Protein AF-A0A9P6HIL1-F1 (afdb_monomer_lite)

InterPro domains:
  IPR001810 F-box domain [PF12937] (44-96)
  IPR001810 F-box domain [PS50181] (40-94)
  IPR036047 F-box-like domain superfamily [SSF81383] (29-106)

Secondary structure (DSSP, 8-state):
-------------------------PPP---PPPPPPPPPPGGGGS-HHHHHHHHHHHS-TT-TTHHHHHHHHTTT-HHHHHHHHH-GGGSSEEEE-TTS-HHHHHHHHHHHTTSPPEEEE--TT-----TT------S-------TT--

pLDDT: mean 77.28, std 20.04, range [39.84, 97.25]

Foldseek 3Di:
DDDDDDDDDDDDDDDDDDDPDDPP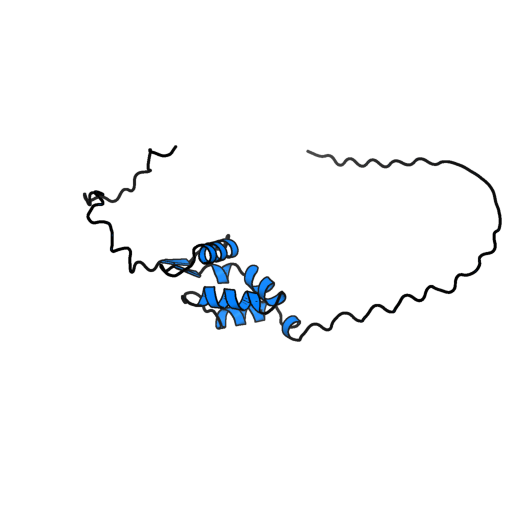PDDPPPPPDPPDPPDDPPVVVDDLVVLVVVLCVQQPAPDACSLVSLVVQLPPDVVSVVSSLQPLVSLQRHEAEPPDDPVSNVSSVVSNPPPHHRYHYDPPPVPPPPPPPPPDVPPDDDDDDDPPPD

Organism: NCBI:txid56493

Structure (mmCIF, N/CA/C/O backbone):
data_AF-A0A9P6HIL1-F1
#
_entry.id   AF-A0A9P6HIL1-F1
#
loop_
_atom_site.group_PDB
_atom_site.id
_atom_site.type_symbol
_atom_site.label_atom_id
_atom_site.label_alt_id
_atom_site.label_comp_id
_atom_site.label_asym_id
_atom_site.label_entity_id
_atom_site.label_seq_id
_atom_site.pdbx_PDB_ins_code
_atom_site.Cartn_x
_atom_site.Cartn_y
_atom_site.Cartn_z
_atom_site.occupancy
_atom_site.B_iso_or_equiv
_atom_site.auth_seq_id
_atom_site.auth_comp_id
_atom_site.auth_asym_id
_atom_site.auth_atom_id
_atom_site.pdbx_PDB_model_num
ATOM 1 N N . MET A 1 1 ? 22.693 3.514 34.354 1.00 40.38 1 MET A N 1
ATOM 2 C CA . MET A 1 1 ? 23.026 4.496 35.402 1.00 40.38 1 MET A CA 1
ATOM 3 C C . MET A 1 1 ? 21.791 5.323 35.678 1.00 40.38 1 MET A C 1
ATOM 5 O O . MET A 1 1 ? 21.226 5.918 34.774 1.00 40.38 1 MET A O 1
ATOM 9 N N . THR A 1 2 ? 21.342 5.192 36.911 1.00 41.09 2 THR A N 1
ATOM 10 C CA . THR A 1 2 ? 20.172 5.757 37.578 1.00 41.09 2 THR A CA 1
ATOM 11 C C . THR A 1 2 ? 20.230 7.285 37.614 1.00 41.09 2 THR A C 1
ATOM 13 O O . THR A 1 2 ? 21.314 7.814 37.831 1.00 41.09 2 THR A O 1
ATOM 16 N N . LEU A 1 3 ? 19.090 7.978 37.490 1.00 39.84 3 LEU A N 1
ATOM 17 C CA . LEU A 1 3 ? 18.560 8.854 38.553 1.00 39.84 3 LEU A CA 1
ATOM 18 C C . LEU A 1 3 ? 17.303 9.619 38.111 1.00 39.84 3 LEU A C 1
ATOM 20 O O . LEU A 1 3 ? 17.320 10.461 37.219 1.00 39.84 3 LEU A O 1
ATOM 24 N N . LEU A 1 4 ? 16.218 9.305 38.818 1.00 48.28 4 LEU A N 1
ATOM 25 C CA . LEU A 1 4 ? 15.090 10.184 39.099 1.00 48.28 4 LEU A CA 1
ATOM 26 C C . LEU A 1 4 ? 15.579 11.412 39.879 1.00 48.28 4 LEU A C 1
ATOM 28 O O . LEU A 1 4 ? 16.405 11.267 40.779 1.00 48.28 4 LEU A O 1
ATOM 32 N N . ALA A 1 5 ? 14.991 12.580 39.630 1.00 49.31 5 ALA A N 1
ATOM 33 C CA . ALA A 1 5 ? 15.008 13.680 40.587 1.00 49.31 5 ALA A CA 1
ATOM 34 C C . ALA A 1 5 ? 13.640 14.373 40.593 1.00 49.31 5 ALA A C 1
ATOM 36 O O . ALA A 1 5 ? 13.279 15.118 39.686 1.00 49.31 5 ALA A O 1
ATOM 37 N N . GLN A 1 6 ? 12.870 14.051 41.630 1.00 48.50 6 GLN A N 1
ATOM 38 C CA . GLN A 1 6 ? 11.755 14.843 42.133 1.00 48.50 6 GLN A CA 1
ATOM 39 C C . GLN A 1 6 ? 12.308 16.133 42.744 1.00 48.50 6 GLN A C 1
ATOM 41 O O . GLN A 1 6 ? 13.361 16.088 43.373 1.00 48.50 6 GLN A O 1
ATOM 46 N N . GLN A 1 7 ? 11.561 17.234 42.668 1.00 48.88 7 GLN A N 1
ATOM 47 C CA . GLN A 1 7 ? 11.627 18.276 43.692 1.00 48.88 7 GLN A CA 1
ATOM 48 C C . GLN A 1 7 ? 10.271 18.974 43.829 1.00 48.88 7 GLN A C 1
ATOM 50 O O . GLN A 1 7 ? 9.850 19.793 43.017 1.00 48.88 7 GLN A O 1
ATOM 55 N N . THR A 1 8 ? 9.584 18.566 44.888 1.00 45.34 8 THR A N 1
ATOM 56 C CA . THR A 1 8 ? 8.502 19.249 45.591 1.00 45.34 8 THR A CA 1
ATOM 57 C C . THR A 1 8 ? 8.991 20.572 46.176 1.00 45.34 8 THR A C 1
ATOM 59 O O . THR A 1 8 ? 9.983 20.588 46.902 1.00 45.34 8 THR A O 1
ATOM 62 N N . VAL A 1 9 ? 8.248 21.655 45.944 1.00 50.59 9 VAL A N 1
ATOM 63 C CA . VAL A 1 9 ? 8.346 22.886 46.737 1.00 50.59 9 VAL A CA 1
ATOM 64 C C . VAL A 1 9 ? 7.025 23.066 47.470 1.00 50.59 9 VAL A C 1
ATOM 66 O O . VAL A 1 9 ? 5.991 23.353 46.873 1.00 50.59 9 VAL A O 1
ATOM 69 N N . PHE A 1 10 ? 7.087 22.842 48.778 1.00 43.12 10 PHE A N 1
ATOM 70 C CA . PHE A 1 10 ? 6.052 23.142 49.753 1.00 43.12 10 PHE A CA 1
ATOM 71 C C . PHE A 1 10 ? 6.480 24.436 50.451 1.00 43.12 10 PHE A C 1
ATOM 73 O O . PHE A 1 10 ? 7.529 24.459 51.093 1.00 43.12 10 PHE A O 1
ATOM 80 N N . ILE A 1 11 ? 5.713 25.518 50.305 1.00 51.41 11 ILE A N 1
ATOM 81 C CA . ILE A 1 11 ? 5.830 26.698 51.169 1.00 51.41 11 ILE A CA 1
ATOM 82 C C . ILE A 1 11 ? 4.428 27.071 51.642 1.00 51.41 11 ILE A C 1
ATOM 84 O O . ILE A 1 11 ? 3.589 27.539 50.877 1.00 51.41 11 ILE A O 1
ATOM 88 N N . ASP A 1 12 ? 4.232 26.832 52.932 1.00 46.28 12 ASP A N 1
ATOM 89 C CA . ASP A 1 12 ? 3.127 27.263 53.776 1.00 46.28 12 ASP A CA 1
ATOM 90 C C . ASP A 1 12 ? 3.257 28.766 54.101 1.00 46.28 12 ASP A C 1
ATOM 92 O O . ASP A 1 12 ? 4.356 29.265 54.374 1.00 46.28 12 ASP A O 1
ATOM 96 N N . ARG A 1 13 ? 2.140 29.505 54.074 1.00 48.28 13 ARG A N 1
ATOM 97 C CA . ARG A 1 13 ? 2.046 30.880 54.588 1.00 48.28 13 ARG A CA 1
ATOM 98 C C . ARG A 1 13 ? 0.620 31.228 55.047 1.00 48.28 13 ARG A C 1
ATOM 100 O O . ARG A 1 13 ? -0.228 31.535 54.221 1.00 48.28 13 ARG A O 1
ATOM 107 N N . ARG A 1 14 ? 0.491 31.351 56.379 1.00 45.62 14 ARG A N 1
ATOM 108 C CA . ARG A 1 14 ? -0.365 32.260 57.193 1.00 45.62 14 ARG A CA 1
ATOM 109 C C . ARG A 1 14 ? -1.889 32.110 57.050 1.00 45.62 14 ARG A C 1
ATOM 111 O O . ARG A 1 14 ? -2.449 32.282 55.984 1.00 45.62 14 ARG A O 1
ATOM 118 N N . SER A 1 15 ? -2.600 31.742 58.121 1.00 51.47 15 SER A N 1
ATOM 119 C CA . SER A 1 15 ? -2.973 32.566 59.296 1.00 51.47 15 SER A CA 1
ATOM 120 C C . SER A 1 15 ? -3.888 33.746 58.952 1.00 51.47 15 SER A C 1
ATOM 122 O O . SER A 1 15 ? -3.440 34.709 58.332 1.00 51.47 15 SER A O 1
ATOM 124 N N . GLY A 1 16 ? -5.140 33.683 59.427 1.00 42.41 16 GLY A N 1
ATOM 125 C CA . GLY A 1 16 ? -6.030 34.843 59.508 1.00 42.41 16 GLY A CA 1
ATOM 126 C C . GLY A 1 16 ? -7.522 34.553 59.321 1.00 42.41 16 GLY A C 1
ATOM 127 O O . GLY A 1 16 ? -8.025 34.626 58.212 1.00 42.41 16 GLY A O 1
ATOM 128 N N . SER A 1 17 ? -8.207 34.332 60.444 1.00 46.81 17 SER A N 1
ATOM 129 C CA . SER A 1 17 ? -9.494 34.963 60.792 1.00 46.81 17 SER A CA 1
ATOM 130 C C . SER A 1 17 ? -10.771 34.658 59.988 1.00 46.81 17 SER A C 1
ATOM 132 O O . SER A 1 17 ? -11.042 35.212 58.930 1.00 46.81 17 SER A O 1
ATOM 134 N N . SER A 1 18 ? -11.614 33.858 60.651 1.00 62.53 18 SER A N 1
ATOM 135 C CA . SER A 1 18 ? -13.079 33.936 60.755 1.00 62.53 18 SER A CA 1
ATOM 136 C C . SER A 1 18 ? -13.758 35.163 60.132 1.00 62.53 18 SER A C 1
ATOM 138 O O . SER A 1 18 ? -13.608 36.269 60.643 1.00 62.53 18 SER A O 1
ATOM 140 N N . LEU A 1 19 ? -14.625 34.910 59.148 1.00 52.19 19 LEU A N 1
ATOM 141 C CA . LEU A 1 19 ? -15.976 35.469 59.095 1.00 52.19 19 LEU A CA 1
ATOM 142 C C . LEU A 1 19 ? -16.906 34.411 58.489 1.00 52.19 19 LEU A C 1
ATOM 144 O O . LEU A 1 19 ? -16.754 34.006 57.337 1.00 52.19 19 LEU A O 1
ATOM 148 N N . ALA A 1 20 ? -17.865 33.959 59.297 1.00 55.16 20 ALA A N 1
ATOM 149 C CA . ALA A 1 20 ? -19.007 33.165 58.877 1.00 55.16 20 ALA A CA 1
ATOM 150 C C . ALA A 1 20 ? -19.874 33.998 57.916 1.00 55.16 20 ALA A C 1
ATOM 152 O O . ALA A 1 20 ? -20.766 34.734 58.329 1.00 55.16 20 ALA A O 1
ATOM 153 N N . GLY A 1 21 ? -19.555 33.921 56.626 1.00 51.38 21 GLY A N 1
ATOM 154 C CA . GLY A 1 21 ? -20.378 34.422 55.534 1.00 51.38 21 GLY A CA 1
ATOM 155 C C . GLY A 1 21 ? -21.308 33.311 55.068 1.00 51.38 21 GLY A C 1
ATOM 156 O O . GLY A 1 21 ? -20.848 32.229 54.712 1.00 51.38 21 GLY A O 1
ATOM 157 N N . ALA A 1 22 ? -22.609 33.576 55.125 1.00 54.00 22 ALA A N 1
ATOM 158 C CA . ALA A 1 22 ? -23.679 32.665 54.753 1.00 54.00 22 ALA A CA 1
ATOM 159 C C . ALA A 1 22 ? -23.387 31.913 53.441 1.00 54.00 22 ALA A C 1
ATOM 161 O O . ALA A 1 22 ? -23.226 32.521 52.381 1.00 54.00 22 ALA A O 1
ATOM 162 N N . LEU A 1 23 ? -23.361 30.579 53.535 1.00 48.06 23 LEU A N 1
ATOM 163 C CA . LEU A 1 23 ? -23.492 29.663 52.407 1.00 48.06 23 LEU A CA 1
ATOM 164 C C . LEU A 1 23 ? -24.849 29.928 51.744 1.00 48.06 23 LEU A C 1
ATOM 166 O O . LEU A 1 23 ? -25.868 29.342 52.102 1.00 48.06 23 LEU A O 1
ATOM 170 N N . LEU A 1 24 ? -24.866 30.841 50.777 1.00 57.03 24 LEU A N 1
ATOM 171 C CA . LEU A 1 24 ? -25.847 30.781 49.710 1.00 57.03 24 LEU A CA 1
ATOM 172 C C . LEU A 1 24 ? -25.531 29.496 48.946 1.00 57.03 24 LEU A C 1
ATOM 174 O O . LEU A 1 24 ? -24.592 29.459 48.151 1.00 57.03 24 LEU A O 1
ATOM 178 N N . GLU A 1 25 ? -26.272 28.434 49.262 1.00 54.03 25 GLU A N 1
ATOM 179 C CA . GLU A 1 25 ? -26.382 27.228 48.444 1.00 54.03 25 GLU A CA 1
ATOM 180 C C . GLU A 1 25 ? -26.644 27.673 47.003 1.00 54.03 25 GLU A C 1
ATOM 182 O O . GLU A 1 25 ? -27.752 28.075 46.640 1.00 54.03 25 GLU A O 1
ATOM 187 N N . GLN A 1 26 ? -25.590 27.687 46.185 1.00 65.31 26 GLN A N 1
ATOM 188 C CA . GLN A 1 26 ? -25.748 27.914 44.762 1.00 65.31 26 GLN A CA 1
ATOM 189 C C . GLN A 1 26 ? -26.570 26.740 44.223 1.00 65.31 26 GLN A C 1
ATOM 191 O O . GLN A 1 26 ? -26.176 25.590 44.441 1.00 65.31 26 GLN A O 1
ATOM 196 N N . PRO A 1 27 ? -27.696 26.986 43.527 1.00 65.12 27 PRO A N 1
ATOM 197 C CA . PRO A 1 27 ? -28.427 25.910 42.880 1.00 65.12 27 PRO A CA 1
ATOM 198 C C . PRO A 1 27 ? -27.455 25.167 41.956 1.00 65.12 27 PRO A C 1
ATOM 200 O O . PRO A 1 27 ? -26.649 25.824 41.285 1.00 65.12 27 PRO A O 1
ATOM 203 N N . PRO A 1 28 ? -27.477 23.822 41.939 1.00 67.62 28 PRO A N 1
ATOM 204 C CA . PRO A 1 28 ? -26.519 23.039 41.178 1.00 67.62 28 PRO A CA 1
ATOM 205 C C . PRO A 1 28 ? -26.525 23.541 39.740 1.00 67.62 28 PRO A C 1
ATOM 207 O O . PRO A 1 28 ? -27.561 23.502 39.073 1.00 67.62 28 PRO A O 1
ATOM 210 N N . LEU A 1 29 ? -25.377 24.063 39.293 1.00 70.88 29 LEU A N 1
ATOM 211 C CA . LEU A 1 29 ? -25.202 24.530 37.926 1.00 70.88 29 LEU A CA 1
ATOM 212 C C . LEU A 1 29 ? -25.689 23.415 37.008 1.00 70.88 29 LEU A C 1
ATOM 214 O O . LEU A 1 29 ? -25.129 22.315 37.013 1.00 70.88 29 LEU A O 1
ATOM 218 N N . TYR A 1 30 ? -26.762 23.692 36.267 1.00 68.44 30 TYR A N 1
ATOM 219 C CA . TYR A 1 30 ? -27.278 22.808 35.237 1.00 68.44 30 TYR A CA 1
ATOM 220 C C . TYR A 1 30 ? -26.121 22.524 34.281 1.00 68.44 30 TYR A C 1
ATOM 222 O O . TYR A 1 30 ? -25.787 23.366 33.451 1.00 68.44 30 TYR A O 1
ATOM 230 N N . ARG A 1 31 ? -25.457 21.370 34.431 1.00 73.06 31 ARG A N 1
ATOM 231 C CA . ARG A 1 31 ? -24.538 20.883 33.406 1.00 73.06 31 ARG A CA 1
ATOM 232 C C . ARG A 1 31 ? -25.428 20.529 32.227 1.00 73.06 31 ARG A C 1
ATOM 234 O O . ARG A 1 31 ? -26.257 19.624 32.381 1.00 73.06 31 ARG A O 1
ATOM 241 N N . PRO A 1 32 ? -25.304 21.221 31.083 1.00 77.31 32 PRO A N 1
ATOM 242 C CA . PRO A 1 32 ? -25.958 20.774 29.869 1.00 77.31 32 PRO A CA 1
ATOM 243 C C . PRO A 1 32 ? -25.612 19.301 29.699 1.00 77.31 32 PRO A C 1
ATOM 245 O O . PRO A 1 32 ? -24.441 18.930 29.756 1.00 77.31 32 PRO A O 1
ATOM 248 N N . ARG A 1 33 ? -26.638 18.452 29.616 1.00 78.00 33 ARG A N 1
ATOM 249 C CA . ARG A 1 33 ? -26.453 17.015 29.439 1.00 78.00 33 ARG A CA 1
ATOM 250 C C . ARG A 1 33 ? -25.588 16.842 28.190 1.00 78.00 33 ARG A C 1
ATOM 252 O O . ARG A 1 33 ? -26.010 17.279 27.119 1.00 78.00 33 ARG A O 1
ATOM 259 N N . ASP A 1 34 ? -24.387 16.283 28.350 1.00 82.88 34 ASP A N 1
ATOM 260 C CA . ASP A 1 34 ? -23.469 16.090 27.229 1.00 82.88 34 ASP A CA 1
ATOM 261 C C . ASP A 1 34 ? -24.224 15.383 26.095 1.00 82.88 34 ASP A C 1
ATOM 263 O O . ASP A 1 34 ? -24.968 14.425 26.362 1.00 82.88 34 ASP A O 1
ATOM 267 N N . PRO A 1 35 ? -24.108 15.859 24.841 1.00 84.00 35 PRO A N 1
ATOM 268 C CA . PRO A 1 35 ? -24.769 15.200 23.733 1.00 84.00 35 PRO A CA 1
ATOM 269 C C . PRO A 1 35 ? -24.313 13.736 23.693 1.00 84.00 35 PRO A C 1
ATOM 271 O O . PRO A 1 35 ? -23.126 13.455 23.900 1.00 84.00 35 PRO A O 1
ATOM 274 N N . PRO A 1 36 ? -25.234 12.785 23.448 1.00 81.62 36 PRO A N 1
ATOM 275 C CA . PRO A 1 36 ? -24.868 11.381 23.370 1.00 81.62 36 PRO A CA 1
ATOM 276 C C . PRO A 1 36 ? -23.758 11.209 22.327 1.00 81.62 36 PRO A C 1
ATOM 278 O O . PRO A 1 36 ? -23.795 11.872 21.283 1.00 81.62 36 PRO A O 1
ATOM 281 N N . PRO A 1 37 ? -22.765 10.339 22.587 1.00 81.00 37 PRO A N 1
ATOM 282 C CA . PRO A 1 37 ? -21.657 10.159 21.670 1.00 81.00 37 PRO A CA 1
ATOM 283 C C . PRO A 1 37 ? -22.198 9.791 20.283 1.00 81.00 37 PRO A C 1
ATOM 285 O O . PRO A 1 37 ? -23.157 9.014 20.183 1.00 81.00 37 PRO A O 1
ATOM 288 N N . PRO A 1 38 ? -21.612 10.339 19.206 1.00 81.69 38 PRO A N 1
ATOM 289 C CA . PRO A 1 38 ? -22.087 10.079 17.858 1.00 81.69 38 PRO A CA 1
ATOM 290 C C . PRO A 1 38 ? -22.109 8.571 17.606 1.00 81.69 38 PRO A C 1
ATOM 292 O O . PRO A 1 38 ? -21.117 7.869 17.831 1.00 81.69 38 PRO A O 1
ATOM 295 N N . LYS A 1 39 ? -23.262 8.065 17.151 1.00 81.81 39 LYS A N 1
ATOM 296 C CA . LYS A 1 39 ? -23.411 6.655 16.783 1.00 81.81 39 LYS A CA 1
ATOM 297 C C . LYS A 1 39 ? -22.406 6.347 15.676 1.00 81.81 39 LYS A C 1
ATOM 299 O O . LYS A 1 39 ? -22.434 6.965 14.613 1.00 81.81 39 LYS A O 1
ATOM 304 N N . ARG A 1 40 ? -21.502 5.401 15.930 1.00 84.12 40 ARG A N 1
ATOM 305 C CA . ARG A 1 40 ? -20.551 4.941 14.916 1.00 84.12 40 ARG A CA 1
ATOM 306 C C . ARG A 1 40 ? -21.334 4.177 13.848 1.00 84.12 40 ARG A C 1
ATOM 308 O O . ARG A 1 40 ? -22.173 3.344 14.181 1.00 84.12 40 ARG A O 1
ATOM 315 N N . GLY A 1 41 ? -21.084 4.478 12.575 1.00 86.19 41 GLY A N 1
ATOM 316 C CA . GLY A 1 41 ? -21.696 3.742 11.467 1.00 86.19 41 GLY A CA 1
ATOM 317 C C . GLY A 1 41 ? -21.342 2.243 11.499 1.00 86.19 41 GLY A C 1
ATOM 318 O O . GLY A 1 41 ? -20.310 1.883 12.072 1.00 86.19 41 GLY A O 1
ATOM 319 N N . PRO A 1 42 ? -22.138 1.370 10.849 1.00 89.56 42 PRO A N 1
ATOM 320 C CA . PRO A 1 42 ? -21.982 -0.091 10.911 1.00 89.56 42 PRO A CA 1
ATOM 321 C C . PRO A 1 42 ? -20.573 -0.594 10.571 1.00 89.56 42 PRO A C 1
ATOM 323 O O . PRO A 1 42 ? -20.107 -1.582 11.131 1.00 89.56 42 PRO A O 1
ATOM 326 N N . ILE A 1 43 ? -19.865 0.128 9.698 1.00 90.94 43 ILE A N 1
ATOM 327 C CA . ILE A 1 43 ? -18.503 -0.199 9.268 1.00 90.94 43 ILE A CA 1
ATOM 328 C C . ILE A 1 43 ? -17.488 -0.237 10.421 1.00 90.94 43 ILE A C 1
ATOM 330 O O . ILE A 1 43 ? -16.498 -0.955 10.345 1.00 90.94 43 ILE A O 1
ATOM 334 N N . HIS A 1 44 ? -17.728 0.512 11.499 1.00 90.19 44 HIS A N 1
ATOM 335 C CA . HIS A 1 44 ? -16.844 0.552 12.664 1.00 90.19 44 HIS A CA 1
ATOM 336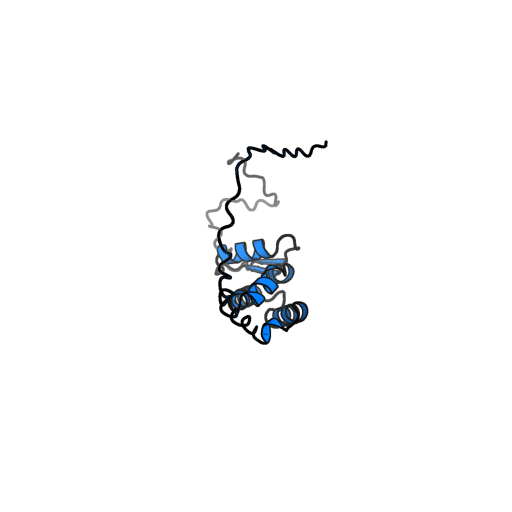 C C . HIS A 1 44 ? -17.015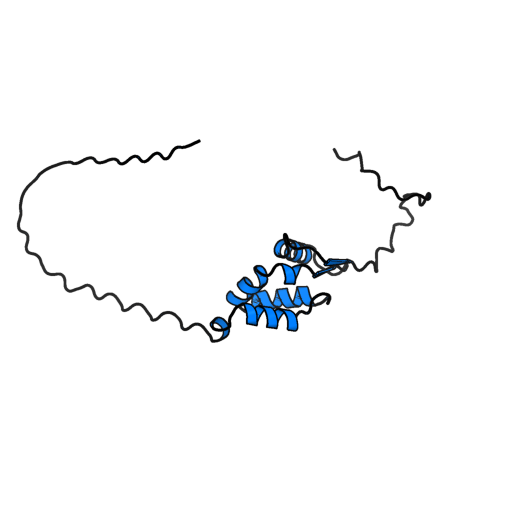 -0.649 13.600 1.00 90.19 44 HIS A C 1
ATOM 338 O O . HIS A 1 44 ? -16.228 -0.793 14.531 1.00 90.19 44 HIS A O 1
ATOM 344 N N . ASN A 1 45 ? -18.028 -1.488 13.363 1.00 93.12 45 ASN A N 1
ATOM 345 C CA . ASN A 1 45 ? -18.271 -2.708 14.132 1.00 93.12 45 ASN A CA 1
ATOM 346 C C . ASN A 1 45 ? -17.612 -3.937 13.489 1.00 93.12 45 ASN A C 1
ATOM 348 O O . ASN A 1 45 ? -17.624 -5.014 14.077 1.00 93.12 45 ASN A O 1
ATOM 352 N N . ILE A 1 46 ? -17.061 -3.792 12.279 1.00 94.44 46 ILE A N 1
ATOM 353 C CA . ILE A 1 46 ? -16.367 -4.873 11.583 1.00 94.44 46 ILE A CA 1
ATOM 354 C C . ILE A 1 46 ? -14.954 -4.994 12.170 1.00 94.44 46 ILE A C 1
ATOM 356 O O . ILE A 1 46 ? -14.240 -3.993 12.180 1.00 94.44 46 ILE A O 1
ATOM 360 N N . PRO A 1 47 ? -14.519 -6.184 12.623 1.00 95.38 47 PRO A N 1
ATOM 361 C CA . PRO A 1 47 ? -13.146 -6.399 13.068 1.00 95.38 47 PRO A CA 1
ATOM 362 C C . PRO A 1 47 ? -12.127 -6.098 11.963 1.00 95.38 47 PRO A C 1
ATOM 364 O O . PRO A 1 47 ? -12.375 -6.336 10.774 1.00 95.38 47 PRO A O 1
ATOM 367 N N . VAL A 1 48 ? -10.951 -5.598 12.349 1.00 96.00 48 VAL A N 1
ATOM 368 C CA . VAL A 1 48 ? -9.920 -5.165 11.393 1.00 96.00 48 VAL A CA 1
ATOM 369 C C . VAL A 1 48 ? -9.419 -6.324 10.525 1.00 96.00 48 VAL A C 1
ATOM 371 O O . VAL A 1 48 ? -9.095 -6.128 9.359 1.00 96.00 48 VAL A O 1
ATOM 374 N N . GLU A 1 49 ? -9.430 -7.546 11.050 1.00 96.62 49 GLU A N 1
ATOM 375 C CA . GLU A 1 49 ? -9.033 -8.772 10.360 1.00 96.62 49 GLU A CA 1
ATOM 376 C C . GLU A 1 49 ? -9.944 -9.057 9.165 1.00 96.62 49 GLU A C 1
ATOM 378 O O . GLU A 1 49 ? -9.477 -9.469 8.102 1.00 96.62 49 GLU A O 1
ATOM 383 N N . ILE A 1 50 ? -11.247 -8.806 9.321 1.00 97.25 50 ILE A N 1
ATOM 384 C CA . ILE A 1 50 ? -12.228 -8.979 8.250 1.00 97.25 50 ILE A CA 1
ATOM 385 C C . ILE A 1 50 ? -12.036 -7.897 7.191 1.00 97.25 50 ILE A C 1
ATOM 387 O O . ILE A 1 50 ? -12.026 -8.211 6.003 1.00 97.25 50 ILE A O 1
ATOM 391 N N . LEU A 1 51 ? -11.799 -6.646 7.600 1.00 95.94 51 LEU A N 1
ATOM 392 C CA . LEU A 1 51 ? -11.470 -5.573 6.659 1.00 95.94 51 LEU A CA 1
ATOM 393 C C . LEU A 1 51 ? -10.202 -5.880 5.858 1.00 95.94 51 LEU A C 1
ATOM 395 O O . LEU A 1 51 ? -10.209 -5.732 4.641 1.00 95.94 51 LEU A O 1
ATOM 399 N N . ILE A 1 52 ? -9.141 -6.367 6.507 1.00 96.00 52 ILE A N 1
ATOM 400 C CA . ILE A 1 52 ? -7.898 -6.748 5.825 1.00 96.00 52 ILE A CA 1
ATOM 401 C C . ILE A 1 52 ? -8.160 -7.848 4.790 1.00 96.00 52 ILE A C 1
ATOM 403 O O . ILE A 1 52 ? -7.656 -7.748 3.674 1.00 96.00 52 ILE A O 1
ATOM 407 N N . ARG A 1 53 ? -8.979 -8.859 5.113 1.00 96.06 53 ARG A N 1
ATOM 408 C CA . ARG A 1 53 ? -9.370 -9.898 4.143 1.00 96.06 53 ARG A CA 1
ATOM 409 C C . ARG A 1 53 ? -10.123 -9.314 2.950 1.00 96.06 53 ARG A C 1
ATOM 411 O O . ARG A 1 53 ? -9.831 -9.681 1.820 1.00 96.06 53 ARG A O 1
ATOM 418 N N . VAL A 1 54 ? -11.044 -8.378 3.179 1.00 95.75 54 VAL A N 1
ATOM 419 C CA . VAL A 1 54 ? -11.736 -7.668 2.090 1.00 95.75 54 VAL A CA 1
ATOM 420 C C . VAL A 1 54 ? -10.734 -6.906 1.223 1.00 95.75 54 VAL A C 1
ATOM 422 O O . VAL A 1 54 ? -10.791 -7.004 0.001 1.00 95.75 54 VAL A O 1
ATOM 425 N N . PHE A 1 55 ? -9.773 -6.202 1.824 1.00 95.81 55 PHE A N 1
ATOM 426 C CA . PHE A 1 55 ? -8.749 -5.470 1.073 1.00 95.81 55 PHE A CA 1
ATOM 427 C C . PHE A 1 55 ? -7.882 -6.395 0.217 1.00 95.81 55 PHE A C 1
ATOM 429 O O . PHE A 1 55 ? -7.584 -6.049 -0.919 1.00 95.81 55 PHE A O 1
ATOM 436 N N . GLN A 1 56 ? -7.538 -7.585 0.716 1.00 94.69 56 GLN A N 1
ATOM 437 C CA . GLN A 1 56 ? -6.802 -8.600 -0.049 1.00 94.69 56 GLN A CA 1
ATOM 438 C C . GLN A 1 56 ? -7.595 -9.158 -1.234 1.00 94.69 56 GLN A C 1
ATOM 440 O O . GLN A 1 56 ? -6.994 -9.571 -2.219 1.00 94.69 56 GLN A O 1
ATOM 445 N N . LEU A 1 57 ? -8.927 -9.188 -1.144 1.00 94.62 57 LEU A N 1
ATOM 446 C CA . LEU A 1 57 ? -9.790 -9.615 -2.247 1.00 94.62 57 LEU A CA 1
ATOM 447 C C . LEU A 1 57 ? -9.954 -8.516 -3.302 1.00 94.62 57 LEU A C 1
ATOM 449 O O . LEU A 1 57 ? -9.968 -8.813 -4.491 1.00 94.62 57 LEU A O 1
ATOM 453 N N . VAL A 1 58 ? -10.081 -7.258 -2.868 1.00 93.50 58 VAL A N 1
ATOM 454 C CA . VAL A 1 58 ? -10.242 -6.100 -3.765 1.00 93.50 58 VAL A CA 1
ATOM 455 C C . VAL A 1 58 ? -8.933 -5.743 -4.465 1.00 93.50 58 VAL A C 1
ATOM 457 O O . VAL A 1 58 ? -8.951 -5.360 -5.627 1.00 93.50 58 VAL A O 1
ATOM 460 N N . ALA A 1 59 ? -7.806 -5.887 -3.770 1.00 93.62 59 ALA A N 1
ATOM 461 C CA . ALA A 1 59 ? -6.471 -5.609 -4.282 1.00 93.62 59 ALA A CA 1
ATOM 462 C C . ALA A 1 59 ? -5.563 -6.836 -4.074 1.00 93.62 59 ALA A C 1
ATOM 464 O O . ALA A 1 59 ? -4.767 -6.868 -3.123 1.00 93.62 59 ALA A O 1
ATOM 465 N N . PRO A 1 60 ? -5.708 -7.880 -4.914 1.00 90.00 60 PRO A N 1
ATOM 466 C CA . PRO A 1 60 ? -4.914 -9.092 -4.796 1.00 90.00 60 PRO A CA 1
ATOM 467 C C . PRO A 1 60 ? -3.414 -8.811 -4.939 1.00 90.00 60 PRO A C 1
ATOM 469 O O . PRO A 1 60 ? -2.990 -8.046 -5.804 1.00 90.00 60 PRO A O 1
ATOM 472 N N . PRO A 1 61 ? -2.558 -9.457 -4.135 1.00 82.88 61 PRO A N 1
ATOM 473 C CA . PRO A 1 61 ? -1.123 -9.255 -4.257 1.00 82.88 61 PRO A CA 1
ATOM 474 C C . PRO A 1 61 ? -0.649 -9.623 -5.668 1.00 82.88 61 PRO A C 1
ATOM 476 O O . PRO A 1 61 ? -1.158 -10.562 -6.278 1.00 82.88 61 PRO A O 1
ATOM 479 N N . ARG A 1 62 ? 0.383 -8.919 -6.147 1.00 81.56 62 ARG A N 1
ATOM 480 C CA . ARG A 1 62 ? 1.027 -9.154 -7.453 1.00 81.56 62 ARG A CA 1
ATOM 481 C C . ARG A 1 62 ? 0.198 -8.766 -8.685 1.00 81.56 62 ARG A C 1
ATOM 483 O O . ARG A 1 62 ? 0.494 -9.223 -9.784 1.00 81.56 62 ARG A O 1
ATOM 490 N N . ILE A 1 63 ? -0.791 -7.893 -8.519 1.00 87.75 63 ILE A N 1
ATOM 491 C CA . ILE A 1 63 ? -1.491 -7.242 -9.631 1.00 87.75 63 ILE A CA 1
ATOM 492 C C . ILE A 1 63 ? -1.079 -5.767 -9.678 1.00 87.75 63 ILE A C 1
ATOM 494 O O . ILE A 1 63 ? -1.007 -5.116 -8.632 1.00 87.75 63 ILE A O 1
ATOM 498 N N . ARG A 1 64 ? -0.826 -5.231 -10.879 1.00 85.50 64 ARG A N 1
ATOM 499 C CA . ARG A 1 64 ? -0.367 -3.845 -11.088 1.00 85.50 64 ARG A CA 1
ATOM 500 C C . ARG A 1 64 ? -1.299 -2.831 -10.427 1.00 85.50 64 ARG A C 1
ATOM 502 O O . ARG A 1 64 ? -0.852 -1.905 -9.756 1.00 85.50 64 ARG A O 1
ATOM 509 N N . GLU A 1 65 ? -2.598 -3.023 -10.590 1.00 90.56 65 GLU A N 1
ATOM 510 C CA . GLU A 1 65 ? -3.637 -2.101 -10.136 1.00 90.56 65 GLU A CA 1
ATOM 511 C C . GLU A 1 65 ? -3.811 -2.113 -8.608 1.00 90.56 65 GLU A C 1
ATOM 513 O O . GLU A 1 65 ? -4.363 -1.175 -8.034 1.00 90.56 65 GLU A O 1
ATOM 518 N N . SER A 1 66 ? -3.282 -3.124 -7.913 1.00 92.12 66 SER A N 1
ATOM 519 C CA . SER A 1 66 ? -3.588 -3.342 -6.496 1.00 92.12 66 SER A CA 1
ATOM 520 C C . SER A 1 66 ? -3.076 -2.239 -5.580 1.00 92.12 66 SER A C 1
ATOM 522 O O . SER A 1 66 ? -3.811 -1.787 -4.706 1.00 92.12 66 SER A O 1
ATOM 524 N N . SER A 1 67 ? -1.863 -1.722 -5.789 1.00 91.88 67 SER A N 1
ATOM 525 C CA . SER A 1 67 ? -1.348 -0.602 -4.985 1.00 91.88 67 SER A CA 1
ATOM 526 C C . SER A 1 67 ? -2.204 0.662 -5.163 1.00 91.88 67 SER A C 1
ATOM 528 O O . SER A 1 67 ? -2.399 1.434 -4.218 1.00 91.88 67 SER A O 1
ATOM 530 N N . TYR A 1 68 ? -2.754 0.869 -6.365 1.00 94.12 68 TYR A N 1
ATOM 531 C CA . TYR A 1 68 ? -3.639 1.991 -6.670 1.00 94.12 68 TYR A CA 1
ATOM 532 C C . TYR A 1 68 ? -5.002 1.826 -6.011 1.00 94.12 68 TYR A C 1
ATOM 534 O O . TYR A 1 68 ? -5.516 2.776 -5.417 1.00 94.12 68 TYR A O 1
ATOM 542 N N . ASP A 1 69 ? -5.574 0.629 -6.072 1.00 95.56 69 ASP A N 1
ATOM 543 C CA . ASP A 1 69 ? -6.848 0.339 -5.430 1.00 95.56 69 ASP A CA 1
ATOM 544 C C . ASP A 1 69 ? -6.734 0.451 -3.911 1.00 95.56 69 ASP A C 1
ATOM 546 O O . ASP A 1 69 ? -7.539 1.150 -3.297 1.00 95.56 69 ASP A O 1
ATOM 550 N N . LEU A 1 70 ? -5.662 -0.066 -3.303 1.00 95.81 70 LEU A N 1
ATOM 551 C CA . LEU A 1 70 ? -5.361 0.164 -1.886 1.00 95.81 70 LEU A CA 1
ATOM 552 C C . LEU A 1 70 ? -5.288 1.657 -1.563 1.00 95.81 70 LEU A C 1
ATOM 554 O O . LEU A 1 70 ? -5.865 2.098 -0.568 1.00 95.81 70 LEU A O 1
ATOM 558 N N . SER A 1 71 ? -4.634 2.454 -2.415 1.00 94.75 71 SER A N 1
ATOM 559 C CA . SER A 1 71 ? -4.585 3.908 -2.247 1.00 94.75 71 SER A CA 1
ATOM 560 C C . SER A 1 71 ? -5.981 4.526 -2.240 1.00 94.75 71 SER A C 1
ATOM 562 O O . SER A 1 71 ? -6.293 5.268 -1.309 1.00 94.75 71 SER A O 1
ATOM 564 N N . LYS A 1 72 ? -6.860 4.167 -3.184 1.00 96.00 72 LYS A N 1
ATOM 565 C CA . LYS A 1 72 ? -8.261 4.631 -3.204 1.00 96.00 72 LYS A CA 1
ATOM 566 C C . LYS A 1 72 ? -8.997 4.240 -1.920 1.00 96.00 72 LYS A C 1
ATOM 568 O O . LYS A 1 72 ? -9.683 5.075 -1.330 1.00 96.00 72 LYS A O 1
ATOM 573 N N . LEU A 1 73 ? -8.802 3.016 -1.426 1.00 96.25 73 LEU A N 1
ATOM 574 C CA . LEU A 1 73 ? -9.447 2.542 -0.198 1.00 96.25 73 LEU A CA 1
ATOM 575 C C . LEU A 1 73 ? -9.019 3.340 1.047 1.00 96.25 73 LEU A C 1
ATOM 577 O O . LEU A 1 73 ? -9.820 3.515 1.968 1.00 96.25 73 LEU A O 1
ATOM 581 N N . THR A 1 74 ? -7.811 3.921 1.066 1.00 96.44 74 THR A N 1
ATOM 582 C CA . THR A 1 74 ? -7.390 4.825 2.155 1.00 96.44 74 THR A CA 1
ATOM 583 C C . THR A 1 74 ? -8.167 6.150 2.207 1.00 96.44 74 THR A C 1
ATOM 585 O O . THR A 1 74 ? -8.062 6.887 3.194 1.00 96.44 74 THR A O 1
ATOM 588 N N . HIS A 1 75 ? -8.961 6.476 1.184 1.00 95.94 75 HIS A N 1
ATOM 589 C CA . HIS A 1 75 ? -9.781 7.689 1.137 1.00 95.94 75 HIS A CA 1
ATOM 590 C C . HIS A 1 75 ? -11.238 7.477 1.571 1.00 95.94 75 HIS A C 1
ATOM 592 O O . HIS A 1 75 ? -11.928 8.469 1.778 1.00 95.94 75 HIS A O 1
ATOM 598 N N . VAL A 1 76 ? -11.689 6.235 1.792 1.00 95.44 76 VAL A N 1
ATOM 599 C CA . VAL A 1 76 ? -13.087 5.931 2.163 1.00 95.44 76 VAL A CA 1
ATOM 600 C C . VAL A 1 76 ? -13.460 6.527 3.522 1.00 95.44 76 VAL A C 1
ATOM 602 O O . VAL A 1 76 ? -14.410 7.295 3.642 1.00 95.44 76 VAL A O 1
ATOM 605 N N . CYS A 1 77 ? -12.715 6.181 4.573 1.00 94.50 77 CYS A N 1
ATOM 606 C CA . CYS A 1 77 ? -12.897 6.753 5.905 1.00 94.50 77 CYS A CA 1
ATOM 607 C C . CYS A 1 77 ? -11.612 6.629 6.736 1.00 94.50 77 CYS A C 1
ATOM 609 O O . CYS A 1 77 ? -10.683 5.897 6.385 1.00 94.50 77 CYS A O 1
ATOM 611 N N . ARG A 1 78 ? -11.559 7.319 7.886 1.00 93.94 78 ARG A N 1
ATOM 612 C CA . ARG A 1 78 ? -10.398 7.262 8.795 1.00 93.94 78 ARG A CA 1
ATOM 613 C C . ARG A 1 78 ? -10.108 5.838 9.283 1.00 93.94 78 ARG A C 1
ATOM 615 O O . ARG A 1 78 ? -8.943 5.482 9.422 1.00 93.94 78 ARG A O 1
ATOM 622 N N . TYR A 1 79 ? -11.144 5.031 9.515 1.00 95.19 79 TYR A N 1
ATOM 623 C CA . TYR A 1 79 ? -10.980 3.659 9.996 1.00 95.19 79 TYR A CA 1
ATOM 624 C C . TYR A 1 79 ? -10.297 2.762 8.951 1.00 95.19 79 TYR A C 1
ATOM 626 O O . TYR A 1 79 ? -9.326 2.084 9.275 1.00 95.19 79 TYR A O 1
ATOM 634 N N . TRP A 1 80 ? -10.716 2.847 7.684 1.00 96.88 80 TRP A N 1
ATOM 635 C CA . TRP A 1 80 ? -10.104 2.101 6.577 1.00 96.88 80 TRP A CA 1
ATOM 636 C C . TRP A 1 80 ? -8.663 2.528 6.336 1.00 96.88 80 TRP A C 1
ATOM 638 O O . TRP A 1 80 ? -7.780 1.686 6.203 1.00 96.88 80 TRP A O 1
ATOM 648 N N . ARG A 1 81 ? -8.402 3.839 6.370 1.00 96.88 81 ARG A N 1
ATOM 649 C CA . ARG A 1 81 ? -7.043 4.377 6.280 1.00 96.88 81 ARG A CA 1
ATOM 650 C C . ARG A 1 81 ? -6.131 3.796 7.356 1.00 96.88 81 ARG A C 1
ATOM 652 O O . ARG A 1 81 ? -5.039 3.345 7.036 1.00 96.88 81 ARG A O 1
ATOM 659 N N . MET A 1 82 ? -6.573 3.801 8.614 1.00 96.38 82 MET A N 1
ATOM 660 C CA . MET A 1 82 ? -5.781 3.255 9.717 1.00 96.38 82 MET A CA 1
ATOM 661 C C . MET A 1 82 ? -5.557 1.748 9.569 1.00 96.38 82 MET A C 1
ATOM 663 O O . MET A 1 82 ? -4.446 1.284 9.796 1.00 96.38 82 MET A O 1
ATOM 667 N N . ALA A 1 83 ? -6.571 0.989 9.151 1.00 96.12 83 ALA A N 1
ATOM 668 C CA . ALA A 1 83 ? -6.430 -0.445 8.907 1.00 96.12 83 ALA A CA 1
ATOM 669 C C . ALA A 1 83 ? -5.410 -0.745 7.790 1.00 96.12 83 ALA A C 1
ATOM 671 O O . ALA A 1 83 ? -4.541 -1.596 7.957 1.00 96.12 83 ALA A O 1
ATOM 672 N N . LEU A 1 84 ? -5.474 -0.008 6.677 1.00 96.31 84 LEU A N 1
ATOM 673 C CA . LEU A 1 84 ? -4.612 -0.202 5.507 1.00 96.31 84 LEU A CA 1
ATOM 674 C C . LEU A 1 84 ? -3.165 0.231 5.732 1.00 96.31 84 LEU A C 1
ATOM 676 O O . LEU A 1 84 ? -2.250 -0.486 5.335 1.00 96.31 84 LEU A O 1
ATOM 680 N N . ILE A 1 85 ? -2.940 1.400 6.340 1.00 95.31 85 ILE A N 1
ATOM 681 C CA . ILE A 1 85 ? -1.583 1.923 6.569 1.00 95.31 85 ILE A CA 1
ATOM 682 C C . ILE A 1 85 ? -0.812 1.025 7.542 1.00 95.31 85 ILE A C 1
ATOM 684 O O . ILE A 1 85 ? 0.385 0.821 7.367 1.00 95.31 85 ILE A O 1
ATOM 688 N N . ASN A 1 86 ? -1.491 0.438 8.531 1.00 94.25 86 ASN A N 1
ATOM 689 C CA . ASN A 1 86 ? -0.850 -0.470 9.483 1.00 94.25 86 ASN A CA 1
ATOM 690 C C . ASN A 1 86 ? -0.498 -1.839 8.878 1.00 94.25 86 ASN A C 1
ATOM 692 O O . ASN A 1 86 ? 0.316 -2.569 9.446 1.00 94.25 86 ASN A O 1
ATOM 696 N N . GLN A 1 87 ? -1.062 -2.192 7.720 1.00 95.62 87 GLN A N 1
ATOM 697 C CA . GLN A 1 87 ? -0.848 -3.490 7.094 1.00 95.62 87 GLN A CA 1
ATOM 698 C C . GLN A 1 87 ? 0.236 -3.433 6.010 1.00 95.62 87 GLN A C 1
ATOM 700 O O . GLN A 1 87 ? -0.031 -3.461 4.810 1.00 95.62 87 GLN A O 1
ATOM 705 N N . ARG A 1 88 ? 1.495 -3.436 6.456 1.00 95.25 88 ARG A N 1
ATOM 706 C CA . ARG A 1 88 ? 2.711 -3.318 5.622 1.00 95.25 88 ARG A CA 1
ATOM 707 C C . ARG A 1 88 ? 2.759 -4.270 4.422 1.00 95.25 88 ARG A C 1
ATOM 709 O O . ARG A 1 88 ? 3.135 -3.871 3.327 1.00 95.25 88 ARG A O 1
ATOM 716 N N . ARG A 1 89 ? 2.328 -5.523 4.612 1.00 94.31 89 ARG A N 1
ATOM 717 C CA . ARG A 1 89 ? 2.334 -6.569 3.568 1.00 94.31 89 ARG A CA 1
ATOM 718 C C . ARG A 1 89 ? 1.395 -6.289 2.390 1.00 94.31 89 ARG A C 1
ATOM 720 O O . ARG A 1 89 ? 1.550 -6.907 1.348 1.00 94.31 89 ARG A O 1
ATOM 727 N N . LEU A 1 90 ? 0.411 -5.402 2.542 1.00 94.81 90 LEU A N 1
ATOM 728 C CA . LEU A 1 90 ? -0.429 -4.993 1.411 1.00 94.81 90 LEU A CA 1
ATOM 729 C C . LEU A 1 90 ? 0.318 -4.039 0.471 1.00 94.81 90 LEU A C 1
ATOM 731 O O . LEU A 1 90 ? 0.028 -4.001 -0.716 1.00 94.81 90 LEU A O 1
ATOM 735 N N . TRP A 1 91 ? 1.309 -3.312 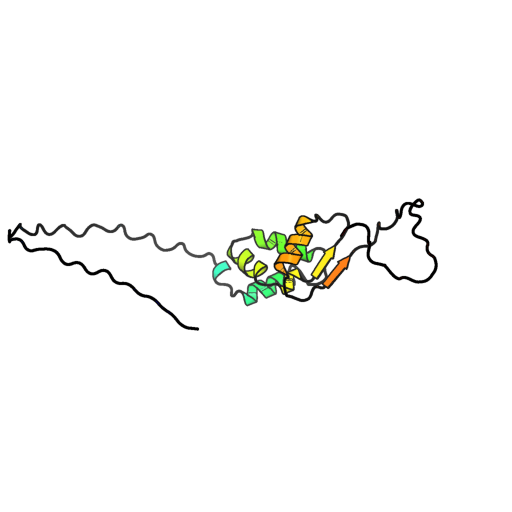0.989 1.00 96.06 91 TRP A N 1
ATOM 736 C CA . TRP A 1 91 ? 2.098 -2.330 0.243 1.00 96.06 91 TRP A CA 1
ATOM 737 C C . TRP A 1 91 ? 3.423 -2.891 -0.286 1.00 96.06 91 TRP A C 1
ATOM 739 O O . TRP A 1 91 ? 4.166 -2.167 -0.939 1.00 96.06 91 TRP A O 1
ATOM 749 N N . SER A 1 92 ? 3.746 -4.157 0.004 1.00 95.50 92 SER A N 1
ATOM 750 C CA . SER A 1 92 ? 5.045 -4.742 -0.342 1.00 95.50 92 SER A CA 1
ATOM 751 C C . SER A 1 92 ? 5.170 -5.192 -1.795 1.00 95.50 92 SER A C 1
ATOM 753 O O . SER A 1 92 ? 6.290 -5.322 -2.275 1.00 95.50 92 SER A O 1
ATOM 755 N N . ALA A 1 93 ? 4.054 -5.450 -2.481 1.00 94.75 93 ALA A N 1
ATOM 756 C CA . ALA A 1 93 ? 4.051 -5.754 -3.908 1.00 94.75 93 ALA A CA 1
ATOM 757 C C . ALA A 1 93 ? 3.926 -4.444 -4.696 1.00 94.75 93 ALA A C 1
ATOM 759 O O . ALA A 1 93 ? 2.874 -3.804 -4.652 1.00 94.75 93 ALA A O 1
ATOM 760 N N . ILE A 1 94 ? 4.997 -4.035 -5.377 1.00 94.25 94 ILE A N 1
ATOM 761 C CA . ILE A 1 94 ? 5.079 -2.749 -6.079 1.00 94.25 94 ILE A CA 1
ATOM 762 C C . ILE A 1 94 ? 5.393 -3.006 -7.553 1.00 94.25 94 ILE A C 1
ATOM 764 O O . ILE A 1 94 ? 6.458 -3.523 -7.889 1.00 94.25 94 ILE A O 1
ATOM 768 N N . PHE A 1 95 ? 4.480 -2.601 -8.433 1.00 93.69 95 PHE A N 1
ATOM 769 C CA . PHE A 1 95 ? 4.705 -2.575 -9.878 1.00 93.69 95 PHE A CA 1
ATOM 770 C C . PHE A 1 95 ? 5.060 -1.156 -10.295 1.00 93.69 95 PHE A C 1
ATOM 772 O O . PHE A 1 95 ? 4.326 -0.223 -9.979 1.00 93.69 95 PHE A O 1
ATOM 779 N N . ILE A 1 96 ? 6.198 -1.003 -10.967 1.00 92.38 96 ILE A N 1
ATOM 780 C CA . ILE A 1 96 ? 6.736 0.287 -11.389 1.00 92.38 96 ILE A CA 1
ATOM 781 C C . ILE A 1 96 ? 6.827 0.313 -12.907 1.00 92.38 96 ILE A C 1
ATOM 783 O O . ILE A 1 96 ? 7.493 -0.516 -13.526 1.00 92.38 96 ILE A O 1
ATOM 787 N N . THR A 1 97 ? 6.198 1.316 -13.491 1.00 90.25 97 THR A N 1
ATOM 788 C CA . THR A 1 97 ? 6.176 1.631 -14.916 1.00 90.25 97 THR A CA 1
ATOM 789 C C . THR A 1 97 ? 6.597 3.082 -15.123 1.00 90.25 97 THR A C 1
ATOM 791 O O . THR A 1 97 ? 6.717 3.860 -14.175 1.00 90.25 97 THR A O 1
ATOM 794 N N . GLN A 1 98 ? 6.830 3.478 -16.373 1.00 86.88 98 GLN A N 1
ATOM 795 C CA . GLN A 1 98 ? 7.238 4.855 -16.677 1.00 86.88 98 GLN A CA 1
ATOM 796 C C . GLN A 1 98 ? 6.138 5.898 -16.449 1.00 86.88 98 GLN A C 1
ATOM 798 O O . GLN A 1 98 ? 6.428 7.090 -16.402 1.00 86.88 98 GLN A O 1
ATOM 803 N N . GLU A 1 99 ? 4.888 5.460 -16.331 1.00 89.62 99 GLU A N 1
ATOM 804 C CA . GLU A 1 99 ? 3.732 6.330 -16.110 1.00 89.62 99 GLU A CA 1
ATOM 805 C C . GLU A 1 99 ? 3.504 6.609 -14.618 1.00 89.62 99 GLU A C 1
ATOM 807 O O . GLU A 1 99 ? 2.799 7.554 -14.259 1.00 89.62 99 GLU A O 1
ATOM 812 N N . ASP A 1 100 ? 4.113 5.808 -13.738 1.00 91.31 100 ASP A N 1
ATOM 813 C CA . ASP A 1 100 ? 3.896 5.919 -12.304 1.00 91.31 100 ASP A CA 1
ATOM 814 C C . ASP A 1 100 ? 4.619 7.137 -11.728 1.00 91.31 100 ASP A C 1
ATOM 816 O O . ASP A 1 100 ? 5.795 7.413 -11.984 1.00 91.31 100 ASP A O 1
ATOM 820 N N . ARG A 1 101 ? 3.908 7.884 -10.881 1.00 94.19 101 ARG A N 1
ATOM 821 C CA . ARG A 1 101 ? 4.488 9.047 -10.207 1.00 94.19 101 ARG A CA 1
ATOM 822 C C . ARG A 1 101 ? 5.471 8.580 -9.137 1.00 94.19 101 ARG A C 1
ATOM 824 O O . ARG A 1 101 ? 5.109 7.795 -8.264 1.00 94.19 101 ARG A O 1
ATOM 831 N N . ARG A 1 102 ? 6.670 9.171 -9.110 1.00 94.56 102 ARG A N 1
ATOM 832 C CA . ARG A 1 102 ? 7.683 8.922 -8.066 1.00 94.56 102 ARG A CA 1
ATOM 833 C C . ARG A 1 102 ? 7.111 8.989 -6.642 1.00 94.56 102 ARG A C 1
ATOM 835 O O . ARG A 1 102 ? 7.372 8.101 -5.841 1.00 94.56 102 ARG A O 1
ATOM 842 N N . SER A 1 103 ? 6.272 9.986 -6.360 1.00 96.12 103 SER A N 1
ATOM 843 C CA . SER A 1 103 ? 5.643 10.166 -5.045 1.00 96.12 103 SER A CA 1
ATOM 844 C C . SER A 1 103 ? 4.727 9.005 -4.636 1.00 96.12 103 SER A C 1
ATOM 846 O O . SER A 1 103 ? 4.588 8.712 -3.453 1.00 96.12 103 SER A O 1
ATOM 848 N N . PHE A 1 104 ? 4.095 8.332 -5.601 1.00 94.94 104 PHE A N 1
ATOM 849 C CA . PHE A 1 104 ? 3.268 7.155 -5.337 1.00 94.94 104 PHE A CA 1
ATOM 850 C C . PHE A 1 104 ? 4.130 5.946 -4.957 1.00 94.94 104 PHE A C 1
ATOM 852 O O . PHE A 1 104 ? 3.812 5.236 -4.002 1.00 94.94 104 PHE A O 1
ATOM 859 N N . VAL A 1 105 ? 5.250 5.753 -5.658 1.00 95.44 105 VAL A N 1
ATOM 860 C CA . VAL A 1 105 ? 6.219 4.693 -5.347 1.00 95.44 105 VAL A CA 1
ATOM 861 C C . VAL A 1 105 ? 6.833 4.917 -3.963 1.00 95.44 105 VAL A C 1
ATOM 863 O O . VAL A 1 105 ? 6.844 3.998 -3.150 1.00 95.44 105 VAL A O 1
ATOM 866 N N . GLU A 1 106 ? 7.265 6.144 -3.656 1.00 96.75 106 GLU A N 1
ATOM 867 C CA . GLU A 1 106 ? 7.806 6.516 -2.339 1.00 96.75 106 GLU A CA 1
ATOM 868 C C . GLU A 1 106 ? 6.802 6.242 -1.210 1.00 96.75 106 GLU A C 1
ATOM 870 O O . GLU A 1 106 ? 7.158 5.625 -0.209 1.00 96.75 106 GLU A O 1
ATOM 875 N N . MET A 1 107 ? 5.529 6.597 -1.402 1.00 96.31 107 MET A N 1
ATOM 876 C CA . MET A 1 107 ? 4.458 6.292 -0.449 1.00 96.31 107 MET A CA 1
ATOM 877 C C . MET A 1 107 ? 4.287 4.780 -0.221 1.00 96.31 107 MET A C 1
ATOM 879 O O . MET A 1 107 ? 4.068 4.351 0.913 1.00 96.31 107 MET A O 1
ATOM 883 N N . CYS A 1 108 ? 4.355 3.959 -1.275 1.00 95.69 108 CYS A N 1
ATOM 884 C CA . CYS A 1 108 ? 4.259 2.502 -1.134 1.00 95.69 108 CYS A CA 1
ATOM 885 C C . CYS A 1 108 ? 5.455 1.941 -0.354 1.00 95.69 108 CYS A C 1
ATOM 887 O O . CYS A 1 108 ? 5.269 1.152 0.573 1.00 95.69 108 CYS A O 1
ATOM 889 N N . LEU A 1 109 ? 6.666 2.408 -0.672 1.00 96.31 109 LEU A N 1
ATOM 890 C CA . LEU A 1 109 ? 7.894 2.030 0.026 1.00 96.31 109 LEU A CA 1
ATOM 891 C C . LEU A 1 109 ? 7.826 2.393 1.515 1.00 96.31 109 LEU A C 1
ATOM 893 O O . LEU A 1 109 ? 8.055 1.528 2.360 1.00 96.31 109 LEU A O 1
ATOM 897 N N . GLU A 1 110 ? 7.423 3.620 1.849 1.00 96.69 110 GLU A N 1
ATOM 898 C CA . GLU A 1 110 ? 7.275 4.080 3.234 1.00 96.69 110 GLU A CA 1
ATOM 899 C C . GLU A 1 110 ? 6.297 3.199 4.025 1.00 96.69 110 GLU A C 1
ATOM 901 O O . GLU A 1 110 ? 6.597 2.758 5.134 1.00 96.69 110 GLU A O 1
ATOM 906 N N . ARG A 1 111 ? 5.143 2.870 3.433 1.00 95.75 111 ARG A N 1
ATOM 907 C CA . ARG A 1 111 ? 4.110 2.045 4.083 1.00 95.75 111 ARG A CA 1
ATOM 908 C C . ARG A 1 111 ? 4.494 0.577 4.218 1.00 95.75 111 ARG A C 1
ATOM 910 O O . ARG A 1 111 ? 3.983 -0.109 5.100 1.00 95.75 111 ARG A O 1
ATOM 917 N N . SER A 1 112 ? 5.364 0.082 3.347 1.00 96.44 112 SER A N 1
ATOM 918 C CA . SER A 1 112 ? 5.828 -1.302 3.385 1.00 96.44 112 SER A CA 1
ATOM 919 C C . SER A 1 112 ? 6.906 -1.544 4.448 1.00 96.44 112 SER A C 1
ATOM 921 O O . SER A 1 112 ? 7.004 -2.656 4.963 1.00 96.44 112 SER A O 1
ATOM 923 N N . TYR A 1 113 ? 7.687 -0.531 4.839 1.00 94.44 113 TYR A N 1
ATOM 924 C CA . TYR A 1 113 ? 8.835 -0.711 5.732 1.00 94.44 113 TYR A C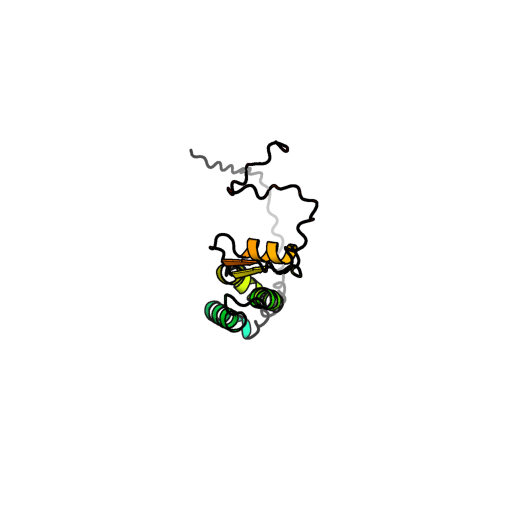A 1
ATOM 925 C C . TYR A 1 113 ? 8.435 -1.249 7.125 1.00 94.44 113 TYR A C 1
ATOM 927 O O . TYR A 1 113 ? 7.488 -0.735 7.731 1.00 94.44 113 TYR A O 1
ATOM 935 N N . PRO A 1 114 ? 9.140 -2.258 7.692 1.00 95.62 114 PRO A N 1
ATOM 936 C CA . PRO A 1 114 ? 10.326 -2.972 7.203 1.00 95.62 114 PRO A CA 1
ATOM 937 C C . PRO A 1 114 ? 9.995 -4.339 6.565 1.00 95.62 114 PRO A C 1
ATOM 939 O O . PRO A 1 114 ? 10.788 -5.274 6.653 1.00 95.62 114 PRO A O 1
ATOM 942 N N . ALA A 1 115 ? 8.793 -4.522 6.011 1.00 95.44 115 ALA A N 1
ATOM 943 C CA . ALA A 1 115 ? 8.412 -5.788 5.391 1.00 95.44 115 ALA A CA 1
ATOM 944 C C . ALA A 1 115 ? 9.252 -6.064 4.123 1.00 95.44 115 ALA A C 1
ATOM 946 O O . ALA A 1 115 ? 9.639 -5.119 3.435 1.00 95.44 115 ALA A O 1
ATOM 947 N N . PRO A 1 116 ? 9.512 -7.343 3.785 1.00 95.94 116 PRO A N 1
ATOM 948 C CA . PRO A 1 116 ? 10.155 -7.704 2.523 1.00 95.94 116 PRO A CA 1
ATOM 949 C C . PRO A 1 116 ? 9.377 -7.158 1.324 1.00 95.94 116 PRO A C 1
ATOM 951 O O . PRO A 1 116 ? 8.151 -7.261 1.302 1.00 95.94 116 PRO A O 1
ATOM 954 N N . LEU A 1 117 ? 10.092 -6.612 0.341 1.00 95.75 117 LEU A N 1
ATOM 955 C CA . LEU A 1 117 ? 9.528 -6.029 -0.875 1.00 95.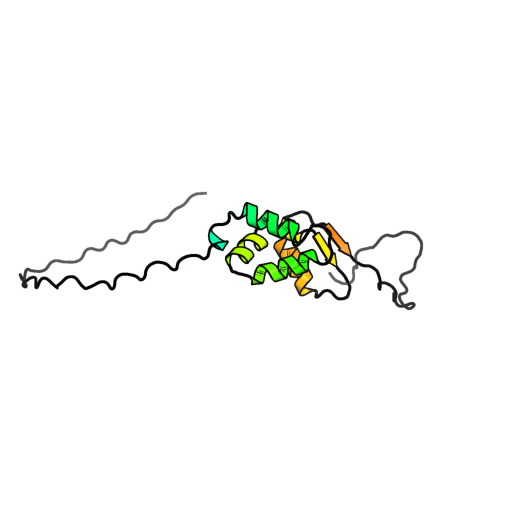75 117 LEU A CA 1
ATOM 956 C C . LEU A 1 117 ? 9.542 -7.025 -2.043 1.00 95.75 117 LEU A C 1
ATOM 958 O O . LEU A 1 117 ? 10.506 -7.766 -2.219 1.00 95.75 117 LEU A O 1
ATOM 962 N N . ASP A 1 118 ? 8.492 -6.987 -2.858 1.00 94.56 118 ASP A N 1
ATOM 963 C CA . ASP A 1 118 ? 8.350 -7.682 -4.141 1.00 94.56 118 ASP A CA 1
ATOM 964 C C . ASP A 1 118 ? 8.150 -6.606 -5.223 1.00 94.56 118 ASP A C 1
ATOM 966 O O . ASP A 1 118 ? 7.048 -6.080 -5.396 1.00 94.56 118 ASP A O 1
ATOM 970 N N . VAL A 1 119 ? 9.244 -6.185 -5.868 1.00 93.31 119 VAL A N 1
ATOM 971 C CA . VAL A 1 119 ? 9.247 -5.059 -6.816 1.00 93.31 119 VAL A CA 1
ATOM 972 C C . VAL A 1 119 ? 9.399 -5.573 -8.239 1.00 93.31 119 VAL A C 1
ATOM 974 O O . VAL A 1 119 ? 10.405 -6.192 -8.580 1.00 93.31 119 VAL A O 1
ATOM 977 N N . THR A 1 120 ? 8.426 -5.256 -9.086 1.00 92.94 120 THR A N 1
ATOM 978 C CA . THR A 1 120 ? 8.458 -5.554 -10.520 1.00 92.94 120 THR A CA 1
ATOM 979 C C . THR A 1 120 ? 8.577 -4.252 -11.301 1.00 92.94 120 THR A C 1
ATOM 981 O O . THR A 1 120 ? 7.738 -3.367 -11.158 1.00 92.94 120 THR A O 1
ATOM 984 N N . VAL A 1 121 ? 9.610 -4.127 -12.136 1.00 90.88 121 VAL A N 1
ATOM 985 C CA . VAL A 1 121 ? 9.842 -2.935 -12.966 1.00 90.88 121 VAL A CA 1
ATOM 986 C C . VAL A 1 121 ? 9.601 -3.278 -14.430 1.00 90.88 121 VAL A C 1
ATOM 988 O O . VAL A 1 121 ? 10.245 -4.172 -14.980 1.00 90.88 121 VAL A O 1
ATOM 991 N N . GLU A 1 122 ? 8.693 -2.553 -15.074 1.00 87.81 122 GLU A N 1
ATOM 992 C CA . GLU A 1 122 ? 8.446 -2.676 -16.503 1.00 87.81 122 GLU A CA 1
ATOM 993 C C . GLU A 1 122 ? 9.585 -2.009 -17.297 1.00 87.81 122 GLU A C 1
ATOM 995 O O . GLU A 1 122 ? 9.752 -0.788 -17.303 1.00 87.81 122 GLU A O 1
ATOM 1000 N N . ALA A 1 123 ? 10.377 -2.821 -18.001 1.00 78.06 123 ALA A N 1
ATOM 1001 C CA . ALA A 1 123 ? 11.557 -2.372 -18.743 1.00 78.06 123 ALA A CA 1
ATOM 1002 C C . ALA A 1 123 ? 11.253 -1.794 -20.142 1.00 78.06 123 ALA A C 1
ATOM 1004 O O . ALA A 1 123 ? 12.190 -1.432 -20.859 1.00 78.06 123 ALA A O 1
ATOM 1005 N N . SER A 1 124 ? 9.976 -1.682 -20.535 1.00 65.25 124 SER A N 1
ATOM 1006 C CA . SER A 1 124 ? 9.487 -1.498 -21.918 1.00 65.25 124 SER A CA 1
ATOM 1007 C C . SER A 1 124 ? 9.992 -0.254 -22.668 1.00 65.25 124 SER A C 1
ATOM 1009 O O . SER A 1 124 ? 9.670 -0.067 -23.837 1.00 65.25 124 SER A O 1
ATOM 1011 N N . ARG A 1 125 ? 10.816 0.600 -22.051 1.00 56.94 125 ARG A N 1
ATOM 1012 C CA . ARG A 1 125 ? 11.413 1.796 -22.670 1.00 56.94 125 ARG A CA 1
ATOM 1013 C C . ARG A 1 125 ? 12.826 2.137 -22.167 1.00 56.94 125 ARG A C 1
ATOM 1015 O O . ARG A 1 125 ? 13.276 3.265 -22.342 1.00 56.94 125 ARG A O 1
ATOM 1022 N N . ILE A 1 126 ? 13.587 1.173 -21.633 1.00 57.44 126 ILE A N 1
ATOM 1023 C CA . ILE A 1 126 ? 15.055 1.352 -21.486 1.00 57.44 126 ILE A CA 1
ATOM 1024 C C . ILE A 1 126 ? 15.721 1.520 -22.881 1.00 57.44 126 ILE A C 1
ATOM 1026 O O . ILE A 1 126 ? 16.845 1.995 -23.009 1.00 57.44 126 ILE A O 1
ATOM 1030 N N . GLY A 1 127 ? 14.987 1.238 -23.964 1.00 55.81 127 GLY A N 1
ATOM 1031 C CA . GLY A 1 127 ? 15.348 1.500 -25.359 1.00 55.81 127 GLY A CA 1
ATOM 1032 C C . GLY A 1 127 ? 15.205 2.958 -25.821 1.00 55.81 127 GLY A C 1
ATOM 1033 O O . GLY A 1 127 ? 14.471 3.240 -26.759 1.00 55.81 127 GLY A O 1
ATOM 1034 N N . ARG A 1 128 ? 15.955 3.869 -25.204 1.00 52.94 128 ARG A N 1
ATOM 1035 C CA . ARG A 1 128 ? 16.896 4.749 -25.920 1.00 52.94 128 ARG A CA 1
ATOM 1036 C C . ARG A 1 128 ? 18.089 4.922 -24.990 1.00 52.94 128 ARG A C 1
ATOM 1038 O O . ARG A 1 128 ? 18.341 6.010 -24.480 1.00 52.94 128 ARG A O 1
ATOM 1045 N N . ILE A 1 129 ? 18.829 3.834 -24.756 1.00 57.78 129 ILE A N 1
ATOM 1046 C CA . ILE A 1 129 ? 20.258 3.999 -24.490 1.00 57.78 129 ILE A CA 1
ATOM 1047 C C . ILE A 1 129 ? 20.737 4.835 -25.670 1.00 57.78 129 ILE A C 1
ATOM 1049 O O . ILE A 1 129 ? 20.666 4.382 -26.814 1.00 57.78 129 ILE A O 1
ATOM 1053 N N . ARG A 1 130 ? 21.056 6.101 -25.398 1.00 54.16 130 ARG A N 1
ATOM 1054 C CA . ARG A 1 130 ? 21.689 7.009 -26.346 1.00 54.16 130 ARG A CA 1
ATOM 1055 C C . ARG A 1 130 ? 22.757 6.191 -27.068 1.00 54.16 130 ARG A C 1
ATOM 1057 O O . ARG A 1 130 ? 23.597 5.590 -26.405 1.00 54.16 130 ARG A O 1
ATOM 1064 N N . ALA A 1 131 ? 22.683 6.074 -28.394 1.00 55.94 131 ALA A N 1
ATOM 1065 C CA . ALA A 1 131 ? 23.712 5.365 -29.166 1.00 55.94 131 ALA A CA 1
ATOM 1066 C C . ALA A 1 131 ? 25.102 6.020 -28.978 1.00 55.94 131 ALA A C 1
ATOM 1068 O O . ALA A 1 131 ? 26.130 5.436 -29.292 1.00 55.94 131 ALA A O 1
ATOM 1069 N N . ASP A 1 132 ? 25.094 7.228 -28.420 1.00 59.19 132 ASP A N 1
ATOM 1070 C CA . ASP A 1 132 ? 26.176 8.073 -27.944 1.00 59.19 132 ASP A CA 1
ATOM 1071 C C . ASP A 1 132 ? 26.637 7.782 -26.495 1.00 59.19 132 ASP A C 1
ATOM 1073 O O . ASP A 1 132 ? 27.606 8.379 -26.031 1.00 59.19 132 ASP A O 1
ATOM 1077 N N . CYS A 1 133 ? 26.020 6.844 -25.765 1.00 54.38 133 CYS A N 1
ATOM 1078 C CA . CYS A 1 133 ? 26.609 6.318 -24.535 1.00 54.38 133 CYS A CA 1
ATOM 1079 C C . CYS A 1 133 ? 27.774 5.388 -24.894 1.00 54.38 133 CYS A C 1
ATOM 1081 O O . CYS A 1 133 ? 27.582 4.227 -25.243 1.00 54.38 133 CYS A O 1
ATOM 1083 N N . THR A 1 134 ? 28.996 5.887 -24.735 1.00 59.88 134 THR A N 1
ATOM 1084 C CA . THR A 1 134 ? 30.261 5.147 -24.870 1.00 59.88 134 THR A CA 1
ATOM 1085 C C . THR A 1 134 ? 30.514 4.150 -23.732 1.00 59.88 134 THR A C 1
ATOM 1087 O O . THR A 1 134 ? 31.662 3.804 -23.458 1.00 59.88 134 THR A O 1
ATOM 1090 N N . CYS A 1 135 ? 29.470 3.666 -23.045 1.00 54.78 135 CYS A N 1
ATOM 1091 C CA . CYS A 1 135 ? 29.626 2.556 -22.112 1.00 54.78 135 CYS A CA 1
ATOM 1092 C C . CYS A 1 135 ? 29.897 1.281 -22.919 1.00 54.78 135 CYS A C 1
ATOM 1094 O O . CYS A 1 135 ? 28.998 0.595 -23.403 1.00 54.78 135 CYS A O 1
ATOM 1096 N N . ASP A 1 136 ? 31.191 1.038 -23.099 1.00 50.03 136 ASP A N 1
ATOM 1097 C CA . ASP A 1 136 ? 31.784 -0.096 -23.776 1.00 50.03 136 ASP A CA 1
ATOM 1098 C C . ASP A 1 136 ? 31.133 -1.396 -23.285 1.00 50.03 136 ASP A C 1
ATOM 1100 O O . ASP A 1 136 ? 31.238 -1.773 -22.115 1.00 50.03 136 ASP A O 1
ATOM 1104 N N . LYS A 1 137 ? 30.445 -2.103 -24.189 1.00 53.69 137 LYS A N 1
ATOM 1105 C CA . LYS A 1 137 ? 29.988 -3.484 -23.969 1.00 53.69 137 LYS A CA 1
ATOM 1106 C C . LYS A 1 137 ? 31.168 -4.459 -24.106 1.00 53.69 137 LYS A C 1
ATOM 1108 O O . LYS A 1 137 ? 31.013 -5.559 -24.634 1.00 53.69 137 LYS A O 1
ATOM 1113 N N . GLY A 1 138 ? 32.344 -4.071 -23.620 1.00 47.03 138 GLY A N 1
ATOM 1114 C CA . GLY A 1 138 ? 33.474 -4.957 -23.418 1.00 47.03 138 GLY A CA 1
ATOM 1115 C C . GLY A 1 138 ? 33.087 -5.983 -22.360 1.00 47.03 138 GLY A C 1
ATOM 1116 O O . GLY A 1 138 ? 32.824 -5.647 -21.207 1.00 47.03 138 GLY A O 1
ATOM 1117 N N . GLY A 1 139 ? 32.966 -7.243 -22.772 1.00 50.94 139 GLY A N 1
ATOM 1118 C CA . GLY A 1 139 ? 32.454 -8.331 -21.950 1.00 50.94 139 GLY A CA 1
ATOM 1119 C C . GLY A 1 139 ? 33.177 -8.478 -20.611 1.00 50.94 139 GLY A C 1
ATOM 1120 O O . GLY A 1 139 ? 34.237 -9.089 -20.539 1.00 50.94 139 GLY A O 1
ATOM 1121 N N . ARG A 1 140 ? 32.565 -7.947 -19.549 1.00 50.22 140 ARG A N 1
ATOM 1122 C CA . ARG A 1 140 ? 32.456 -8.497 -18.185 1.00 50.22 140 ARG A CA 1
ATOM 1123 C C . ARG A 1 140 ? 31.803 -7.434 -17.303 1.00 50.22 140 ARG A C 1
ATOM 1125 O O . ARG A 1 140 ? 32.420 -6.440 -16.941 1.00 50.22 140 ARG A O 1
ATOM 1132 N N . GLY A 1 141 ? 30.539 -7.665 -16.955 1.00 52.78 141 GLY A N 1
ATOM 1133 C CA . GLY A 1 141 ? 29.744 -6.788 -16.101 1.00 52.78 141 GLY A CA 1
ATOM 1134 C C . GLY A 1 141 ? 30.335 -6.644 -14.701 1.00 52.78 141 GLY A C 1
ATOM 1135 O O . GLY A 1 141 ? 30.058 -7.448 -13.814 1.00 52.78 141 GLY A O 1
ATOM 1136 N N . ARG A 1 142 ? 31.115 -5.586 -14.490 1.00 51.62 142 ARG A N 1
ATOM 1137 C CA . ARG A 1 142 ? 31.380 -5.033 -13.164 1.00 51.62 142 ARG A CA 1
ATOM 1138 C C . ARG A 1 142 ? 31.060 -3.547 -13.197 1.00 51.62 142 ARG A C 1
ATOM 1140 O O . ARG A 1 142 ? 31.786 -2.762 -13.795 1.00 51.62 142 ARG A O 1
ATOM 1147 N N . LEU A 1 143 ? 29.949 -3.184 -12.562 1.00 52.34 143 LEU A N 1
ATOM 1148 C CA . LEU A 1 143 ? 29.672 -1.801 -12.196 1.00 52.34 143 LEU A CA 1
ATOM 1149 C C . LEU A 1 143 ? 30.710 -1.413 -11.136 1.00 52.34 143 LEU A C 1
ATOM 1151 O O . LEU A 1 143 ? 30.670 -1.940 -10.026 1.00 52.34 143 LEU A O 1
ATOM 1155 N N . MET A 1 144 ? 31.670 -0.562 -11.498 1.00 51.91 144 MET A N 1
ATOM 1156 C CA . MET A 1 144 ? 32.579 0.038 -10.521 1.00 51.91 144 MET A CA 1
ATOM 1157 C C . MET A 1 144 ? 31.931 1.289 -9.906 1.00 51.91 144 MET A C 1
ATOM 1159 O O . MET A 1 144 ? 31.184 1.984 -10.604 1.00 51.91 144 MET A O 1
ATOM 1163 N N . PRO A 1 145 ? 32.189 1.586 -8.620 1.00 52.66 145 PRO A N 1
ATOM 1164 C CA . PRO A 1 145 ? 31.707 2.802 -7.974 1.00 52.66 145 PRO A CA 1
ATOM 1165 C C . PRO A 1 145 ? 32.253 4.053 -8.670 1.00 52.66 145 PRO A C 1
ATOM 1167 O O . PRO A 1 145 ? 33.412 4.102 -9.071 1.00 52.66 145 PRO A O 1
ATOM 1170 N N . ASN A 1 146 ? 31.406 5.068 -8.818 1.00 46.84 146 ASN A N 1
ATOM 1171 C CA . ASN A 1 146 ? 31.778 6.339 -9.426 1.00 46.84 146 ASN A CA 1
ATOM 1172 C C . ASN A 1 146 ? 32.619 7.168 -8.440 1.00 46.84 146 ASN A C 1
ATOM 1174 O O . ASN A 1 146 ? 32.079 7.725 -7.491 1.00 46.84 146 ASN A O 1
ATOM 1178 N N . GLU A 1 147 ? 33.924 7.278 -8.684 1.00 60.59 147 GLU A N 1
ATOM 1179 C CA . GLU A 1 147 ? 34.864 8.045 -7.848 1.00 60.59 147 GLU A CA 1
ATOM 1180 C C . GLU A 1 147 ? 34.714 9.574 -7.981 1.00 60.59 147 GLU A C 1
ATOM 1182 O O . GLU A 1 147 ? 35.403 10.328 -7.301 1.00 60.59 147 GLU A O 1
ATOM 1187 N N . LYS A 1 148 ? 33.820 10.071 -8.849 1.00 52.22 148 LYS A N 1
ATOM 1188 C CA . LYS A 1 148 ? 33.676 11.515 -9.109 1.00 52.22 148 LYS A CA 1
ATOM 1189 C C . LYS A 1 148 ? 32.664 12.244 -8.224 1.00 52.22 148 LYS A C 1
ATOM 1191 O O . LYS A 1 148 ? 32.329 13.385 -8.527 1.00 52.22 148 LYS A O 1
ATOM 1196 N N . ASN A 1 149 ? 32.181 11.626 -7.153 1.00 45.84 149 ASN A N 1
ATOM 1197 C CA . ASN A 1 149 ? 31.410 12.343 -6.142 1.00 45.84 149 ASN A CA 1
ATOM 1198 C C . ASN A 1 149 ? 31.732 11.779 -4.747 1.00 45.84 149 ASN A C 1
ATOM 1200 O O . ASN A 1 149 ? 31.088 10.802 -4.357 1.00 45.84 149 ASN A O 1
ATOM 1204 N N . PRO A 1 150 ? 32.767 12.306 -4.060 1.00 50.66 150 PRO A N 1
ATOM 1205 C CA . PRO A 1 150 ? 33.040 11.953 -2.669 1.00 50.66 150 PRO A CA 1
ATOM 1206 C C . PRO A 1 150 ? 31.900 12.373 -1.733 1.00 50.66 150 PRO A C 1
ATOM 1208 O O . PRO A 1 150 ? 31.191 13.358 -2.050 1.00 50.66 150 PRO A O 1
#

Sequence (150 aa):
MTLLAQQTVFIDRRSGSSLAGALLEQPPLYRPRDPPPPKRGPIHNIPVEILIRVFQLVAPPRIRESSYDLSKLTHVCRYWRMALINQRRLWSAIFITQEDRRSFVEMCLERSYPAPLDVTVEASRIGRIRADCTCDKGGRGRLMPNEKNP

Radius of gyration: 31.63 Å; chains: 1; bounding box: 63×45×90 Å